Protein AF-A0A0Q0L1L5-F1 (afdb_monomer)

Mean predicted aligned error: 4.11 Å

Foldseek 3Di:
DWKKKKFFAQDLDQVQQQDCVSRVVGIAIADDDDPVLVQVVQVLQQKHFDDWDDDPHPQFPTKTWMDGAGDQQDPVCLVVVVVVSCVVRVDDDDPVRSVSVVVVSVCVVSQRPGPTIMMTTGHDPPDDD

Nearest PDB structures (foldseek):
  7rc2-assembly1_A  TM=4.376E-01  e=2.611E+00  Microvirgula aerodenitrificans DSM 15089
  7rc3-assembly1_A  TM=4.368E-01  e=2.611E+00  Microvirgula aerodenitrificans DSM 15089
  5jo2-assembly1_B  TM=2.816E-01  e=1.775E+00  Arabidopsis thaliana
  7rc5-assembly1_A  TM=3.237E-01  e=5.295E+00  Microvirgula aerodenitrificans DSM 15089
  6e0a-assembly1_A  TM=2.516E-01  e=7.302E+00  Helicobacter pylori SS1

Radius of gyration: 14.48 Å; Cα contacts (8 Å, |Δi|>4): 195; chains: 1; bounding box: 43×32×34 Å

Sequence (129 aa):
MHHYSFVAVNSLDTNMLNNLESRFELQESVCLNNLEELKLLLAMLGLSLSKTINLDLIDIEHCWLVEGASKEIAYSDFDDFYQHWLGVSHRESTMDEYGQLIYLNSFMNRFKKAKFKLICQEIKDQKPS

Secondary structure (DSSP, 8-state):
-EEEEEEEESS--HHHHT-HHHHHTTEEEEEESSHHHHHHHHHHTTEEEEEE-----TTEEEEEEEEE-PPP--GGGHHHHHHHHHHHHTPPP-HHHHHHHHHHHHHHHHHHH-SEEEEEEEPP-----

Solvent-accessible surface area (backbone atoms only — not comparable to full-atom values): 7396 Å² total; per-residue (Å²): 115,41,45,39,35,42,33,36,33,85,68,92,53,50,73,53,66,56,31,64,78,68,32,53,86,32,46,45,61,43,80,34,80,48,71,66,54,49,52,51,53,28,49,76,35,38,30,44,82,70,46,80,49,96,67,87,48,76,68,49,74,46,36,27,36,53,43,74,63,67,59,84,76,54,80,91,50,41,64,61,50,49,55,50,46,32,65,77,67,71,50,80,91,47,72,68,58,55,50,34,53,51,53,43,59,68,43,43,66,56,38,68,70,31,78,40,33,35,40,31,36,43,53,74,80,74,72,86,127

Structure (mmCIF, N/CA/C/O backbone):
data_AF-A0A0Q0L1L5-F1
#
_entry.id   AF-A0A0Q0L1L5-F1
#
loop_
_atom_site.group_PDB
_atom_site.id
_atom_site.type_symbol
_atom_site.label_atom_id
_atom_site.label_alt_id
_atom_site.label_comp_id
_atom_site.label_asym_id
_atom_site.label_entity_id
_atom_site.label_seq_id
_atom_site.pdbx_PDB_ins_code
_atom_site.Cartn_x
_atom_site.Cartn_y
_atom_site.Cartn_z
_atom_site.occupancy
_atom_site.B_iso_or_equiv
_atom_site.auth_seq_id
_atom_site.auth_comp_id
_atom_site.auth_asym_id
_atom_site.auth_atom_id
_atom_site.pdbx_PDB_model_num
ATOM 1 N N . MET A 1 1 ? 6.088 9.576 12.277 1.00 88.31 1 MET A N 1
ATOM 2 C CA . MET A 1 1 ? 5.253 8.751 11.386 1.00 88.31 1 MET A CA 1
ATOM 3 C C . MET A 1 1 ? 6.018 8.457 10.106 1.00 88.31 1 MET A C 1
ATOM 5 O O . MET A 1 1 ? 6.914 9.221 9.775 1.00 88.31 1 MET A O 1
ATOM 9 N N . HIS A 1 2 ? 5.740 7.336 9.460 1.00 93.94 2 HIS A N 1
ATOM 10 C CA . HIS A 1 2 ? 6.366 6.851 8.235 1.00 93.94 2 HIS A CA 1
ATOM 11 C C . HIS A 1 2 ? 5.337 6.905 7.110 1.00 93.94 2 HIS A C 1
ATOM 13 O O . HIS A 1 2 ? 4.178 6.543 7.324 1.00 93.94 2 HIS A O 1
ATOM 19 N N . HIS A 1 3 ? 5.772 7.344 5.934 1.00 95.50 3 HIS A N 1
ATOM 20 C CA . HIS A 1 3 ? 4.947 7.363 4.736 1.00 95.50 3 HIS A CA 1
ATOM 21 C C . HIS A 1 3 ? 5.144 6.053 3.979 1.00 95.50 3 HIS A C 1
ATOM 23 O O . HIS A 1 3 ? 6.272 5.665 3.668 1.00 95.50 3 HIS A O 1
ATOM 29 N N . TYR A 1 4 ? 4.037 5.361 3.728 1.00 97.31 4 TYR A N 1
ATOM 30 C CA . TYR A 1 4 ? 4.004 4.118 2.974 1.00 97.31 4 TYR A CA 1
ATOM 31 C C . TYR A 1 4 ? 3.215 4.336 1.694 1.00 97.31 4 TYR A C 1
ATOM 33 O O . TYR A 1 4 ? 2.004 4.552 1.734 1.00 97.31 4 TYR A O 1
ATOM 41 N N . SER A 1 5 ? 3.908 4.254 0.566 1.00 96.19 5 SER A N 1
ATOM 42 C CA . SER A 1 5 ? 3.332 4.427 -0.761 1.00 96.19 5 SER A CA 1
ATOM 43 C C . SER A 1 5 ? 3.001 3.066 -1.363 1.00 96.19 5 SER A C 1
ATOM 45 O O . SER A 1 5 ? 3.889 2.248 -1.605 1.00 96.19 5 SER A O 1
ATOM 47 N N . PHE A 1 6 ? 1.714 2.818 -1.585 1.00 97.06 6 PHE A N 1
ATOM 48 C CA . PHE A 1 6 ? 1.168 1.651 -2.265 1.00 97.06 6 PHE A CA 1
ATOM 49 C C . PHE A 1 6 ? 1.244 1.894 -3.763 1.00 97.06 6 PHE A C 1
ATOM 51 O O . PHE A 1 6 ? 0.530 2.745 -4.275 1.00 97.06 6 PHE A O 1
ATOM 58 N N . VAL A 1 7 ? 2.087 1.149 -4.472 1.00 96.94 7 VAL A N 1
ATOM 59 C CA . VAL A 1 7 ? 2.389 1.388 -5.887 1.00 96.94 7 VAL A CA 1
ATOM 60 C C . VAL A 1 7 ? 1.915 0.213 -6.746 1.00 96.94 7 VAL A C 1
ATOM 62 O O . VAL A 1 7 ? 2.257 -0.947 -6.498 1.00 96.94 7 VAL A O 1
ATOM 65 N N . ALA A 1 8 ? 1.122 0.517 -7.773 1.00 96.06 8 ALA A N 1
ATOM 66 C CA . ALA A 1 8 ? 0.501 -0.433 -8.691 1.00 96.06 8 ALA A CA 1
ATOM 67 C C . ALA A 1 8 ? 1.108 -0.297 -10.096 1.00 96.06 8 ALA A C 1
ATOM 69 O O . ALA A 1 8 ? 0.744 0.607 -10.846 1.00 96.06 8 ALA A O 1
ATOM 70 N N . VAL A 1 9 ? 2.014 -1.204 -10.479 1.00 95.25 9 VAL A N 1
ATOM 71 C CA . VAL A 1 9 ? 2.782 -1.085 -11.735 1.00 95.25 9 VAL A CA 1
ATOM 72 C C . VAL A 1 9 ? 2.783 -2.358 -12.577 1.00 95.25 9 VAL A C 1
ATOM 74 O O . VAL A 1 9 ? 2.590 -3.475 -12.095 1.00 95.25 9 VAL A O 1
ATOM 77 N N . ASN A 1 10 ? 3.017 -2.182 -13.880 1.00 93.25 10 ASN A N 1
ATOM 78 C CA . ASN A 1 10 ? 3.096 -3.273 -14.858 1.00 93.25 10 ASN A CA 1
ATOM 79 C C . ASN A 1 10 ? 4.540 -3.696 -15.190 1.00 93.25 10 ASN A C 1
ATOM 81 O O . ASN A 1 10 ? 4.757 -4.751 -15.790 1.00 93.25 10 ASN A O 1
ATOM 85 N N . SER A 1 11 ? 5.529 -2.911 -14.768 1.00 94.19 11 SER A N 1
ATOM 86 C CA . SER A 1 11 ? 6.963 -3.188 -14.870 1.00 94.19 11 SER A CA 1
ATOM 87 C C . SER A 1 11 ? 7.682 -2.641 -13.634 1.00 94.19 11 SER A C 1
ATOM 89 O O . SER A 1 11 ? 7.142 -1.804 -12.918 1.00 94.19 11 SER A O 1
ATOM 91 N N . LEU A 1 12 ? 8.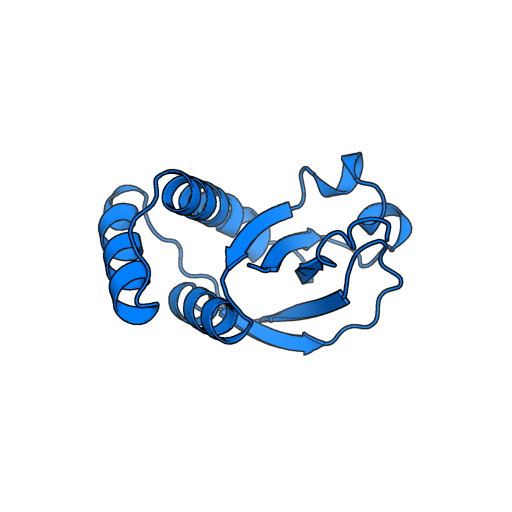897 -3.127 -13.377 1.00 93.81 12 LEU A N 1
ATOM 92 C CA . LEU A 1 12 ? 9.775 -2.628 -12.312 1.00 93.81 12 LEU A CA 1
ATOM 93 C C . LEU A 1 12 ? 10.842 -1.688 -12.894 1.00 93.81 12 LEU A C 1
ATOM 95 O O . LEU A 1 12 ? 12.025 -1.817 -12.594 1.00 93.81 12 LEU A O 1
ATOM 99 N N . ASP A 1 13 ? 10.426 -0.804 -13.802 1.00 93.44 13 ASP A N 1
ATOM 100 C CA . ASP A 1 13 ? 11.310 0.185 -14.419 1.00 93.44 13 ASP A CA 1
ATOM 101 C C . ASP A 1 13 ? 11.598 1.313 -13.420 1.00 93.44 13 ASP A C 1
ATOM 103 O O . ASP A 1 13 ? 10.704 2.078 -13.053 1.00 93.44 13 ASP A O 1
ATOM 107 N N . THR A 1 14 ? 12.849 1.410 -12.972 1.00 92.81 14 THR A N 1
ATOM 108 C CA . THR A 1 14 ? 13.282 2.402 -11.984 1.00 92.81 14 THR A CA 1
ATOM 109 C C . THR A 1 14 ? 13.183 3.831 -12.502 1.00 92.81 14 THR A C 1
ATOM 111 O O . THR A 1 14 ? 12.886 4.721 -11.713 1.00 92.81 14 THR A O 1
ATOM 114 N N . ASN A 1 15 ? 13.344 4.077 -13.808 1.00 92.25 15 ASN A N 1
ATOM 115 C CA . ASN A 1 15 ? 13.204 5.428 -14.361 1.00 92.25 15 ASN A CA 1
ATOM 116 C C . ASN A 1 15 ? 11.765 5.930 -14.218 1.00 92.25 15 ASN A C 1
ATOM 118 O O . ASN A 1 15 ? 11.538 7.082 -13.859 1.00 92.25 15 ASN A O 1
ATOM 122 N N . MET A 1 16 ? 10.796 5.046 -14.464 1.00 92.00 16 MET A N 1
ATOM 123 C CA . MET A 1 16 ? 9.376 5.343 -14.290 1.00 92.00 16 MET A CA 1
ATOM 124 C C . MET A 1 16 ? 9.020 5.493 -12.805 1.00 92.00 16 MET A C 1
ATOM 126 O O . MET A 1 16 ? 8.351 6.451 -12.434 1.00 92.00 16 MET A O 1
ATOM 130 N N . LEU A 1 17 ? 9.517 4.599 -11.944 1.00 92.62 17 LEU A N 1
ATOM 131 C CA . LEU A 1 17 ? 9.262 4.639 -10.497 1.00 92.62 17 LEU A CA 1
ATOM 132 C C . LEU A 1 17 ? 9.905 5.846 -9.788 1.00 92.62 17 LEU A C 1
ATOM 134 O O . LEU A 1 17 ? 9.375 6.305 -8.778 1.00 92.62 17 LEU A O 1
ATOM 138 N N . ASN A 1 18 ? 11.015 6.369 -10.309 1.00 93.19 18 ASN A N 1
ATOM 139 C CA . ASN A 1 18 ? 11.675 7.575 -9.797 1.00 93.19 18 ASN A CA 1
ATOM 140 C C . ASN A 1 18 ? 11.105 8.871 -10.385 1.00 93.19 18 ASN A C 1
ATOM 142 O O . ASN A 1 18 ? 11.439 9.960 -9.922 1.00 93.19 18 ASN A O 1
ATOM 146 N N . ASN A 1 19 ? 10.243 8.782 -11.399 1.00 91.88 19 ASN A N 1
ATOM 147 C CA . ASN A 1 19 ? 9.584 9.942 -11.974 1.00 91.88 19 ASN A CA 1
ATOM 148 C C . ASN A 1 19 ? 8.288 10.243 -11.203 1.00 91.88 19 ASN A C 1
ATOM 150 O O . ASN A 1 19 ? 7.309 9.504 -11.308 1.00 91.88 19 ASN A O 1
ATOM 154 N N . LEU A 1 20 ? 8.279 11.344 -10.446 1.00 84.38 20 LEU A N 1
ATOM 155 C CA . LEU A 1 20 ? 7.143 11.744 -9.606 1.00 84.38 20 LEU A CA 1
ATOM 156 C C . LEU A 1 20 ? 5.834 11.883 -10.393 1.00 84.38 20 LEU A C 1
ATOM 158 O O . LEU A 1 20 ? 4.807 11.383 -9.944 1.00 84.38 20 LEU A O 1
ATOM 162 N N . GLU A 1 21 ? 5.869 12.507 -11.572 1.00 86.62 21 GLU A N 1
ATOM 163 C CA . GLU A 1 21 ? 4.676 12.710 -12.407 1.00 86.62 21 GLU A CA 1
ATOM 164 C C . GLU A 1 21 ? 4.074 11.373 -12.851 1.00 86.62 21 GLU A C 1
ATOM 166 O O . GLU A 1 21 ? 2.874 11.144 -12.726 1.00 86.62 21 GLU A O 1
ATOM 171 N N . SER A 1 22 ? 4.926 10.454 -13.306 1.00 85.44 22 SER A N 1
ATOM 172 C CA . SER A 1 22 ? 4.514 9.127 -13.767 1.00 85.44 22 SER A CA 1
ATOM 173 C C . SER A 1 22 ? 4.026 8.255 -12.613 1.00 85.44 22 SER A C 1
ATOM 175 O O . SER A 1 22 ? 3.118 7.440 -12.780 1.00 85.44 22 SER A O 1
ATOM 177 N N . ARG A 1 23 ? 4.645 8.392 -11.435 1.00 87.44 23 ARG A N 1
ATOM 178 C CA . ARG A 1 23 ? 4.324 7.589 -10.255 1.00 87.44 23 ARG A CA 1
ATOM 179 C C . ARG A 1 23 ? 3.064 8.073 -9.542 1.00 87.44 23 ARG A C 1
ATOM 181 O O . ARG A 1 23 ? 2.384 7.236 -8.956 1.00 87.44 23 ARG A O 1
ATOM 188 N N . PHE A 1 24 ? 2.725 9.360 -9.633 1.00 85.56 24 PHE A N 1
ATOM 189 C CA . PHE A 1 24 ? 1.579 9.962 -8.945 1.00 85.56 24 PHE A CA 1
ATOM 190 C C . PHE A 1 24 ? 0.263 9.222 -9.216 1.00 85.56 24 PHE A C 1
ATOM 192 O O . PHE A 1 24 ? -0.438 8.854 -8.283 1.00 85.56 24 PHE A O 1
ATOM 199 N N . GLU A 1 25 ? -0.045 8.903 -10.476 1.00 87.75 25 GLU A N 1
ATOM 200 C CA . GLU A 1 25 ? -1.282 8.180 -10.815 1.00 87.75 25 GLU A CA 1
ATOM 201 C C . GLU A 1 25 ? -1.249 6.691 -10.431 1.00 87.75 25 GLU A C 1
ATOM 203 O O . GLU A 1 25 ? -2.279 6.008 -10.420 1.00 87.75 25 GLU A O 1
ATOM 208 N N . LEU A 1 26 ? -0.064 6.152 -10.158 1.00 94.00 26 LEU A N 1
ATOM 209 C CA . LEU A 1 26 ? 0.149 4.736 -9.876 1.00 94.00 26 LEU A CA 1
ATOM 210 C C . LEU A 1 26 ? 0.322 4.456 -8.389 1.00 94.00 26 LEU A C 1
ATOM 212 O O . LEU A 1 26 ? 0.655 3.318 -8.047 1.00 94.00 26 LEU A O 1
ATOM 216 N N . GLN A 1 27 ? 0.094 5.444 -7.523 1.00 95.38 27 GLN A N 1
ATOM 217 C CA . GLN A 1 27 ? 0.244 5.258 -6.093 1.00 95.38 27 GLN A CA 1
ATOM 218 C C . GLN A 1 27 ? -0.831 5.928 -5.246 1.00 95.38 27 GLN A C 1
ATOM 220 O O . GLN A 1 27 ? -1.422 6.919 -5.648 1.00 95.38 27 GLN A O 1
ATOM 225 N N . GLU A 1 28 ? -0.988 5.408 -4.034 1.00 95.88 28 GLU A N 1
ATOM 226 C CA . GLU A 1 28 ? -1.615 6.098 -2.907 1.00 95.88 28 GLU A CA 1
ATOM 227 C C . GLU A 1 28 ? -0.726 5.960 -1.675 1.00 95.88 28 GLU A C 1
ATOM 229 O O . GLU A 1 28 ? -0.048 4.942 -1.509 1.00 95.88 28 GLU A O 1
ATOM 234 N N . SER A 1 29 ? -0.737 6.959 -0.796 1.00 94.75 29 SER A N 1
ATOM 235 C CA . SER A 1 29 ? 0.147 6.996 0.372 1.00 94.75 29 SER A CA 1
ATOM 236 C C . SER A 1 29 ? -0.643 7.057 1.673 1.00 94.75 29 SER A C 1
ATOM 238 O O . SER A 1 29 ? -1.628 7.783 1.790 1.00 94.75 29 SER A O 1
ATOM 240 N N . VAL A 1 30 ? -0.166 6.329 2.683 1.00 96.81 30 VAL A N 1
ATOM 241 C CA . VAL A 1 30 ? -0.702 6.377 4.051 1.00 96.81 30 VAL A CA 1
ATOM 242 C C . VAL A 1 30 ? 0.396 6.694 5.055 1.00 96.81 30 VAL A C 1
ATOM 244 O O . VAL A 1 30 ? 1.549 6.288 4.888 1.00 96.81 30 VAL A O 1
ATOM 247 N N . CYS A 1 31 ? 0.031 7.414 6.113 1.00 96.25 31 CYS A N 1
ATOM 248 C CA . CYS A 1 31 ? 0.947 7.808 7.173 1.00 96.25 31 CYS A CA 1
ATOM 249 C C . CYS A 1 31 ? 0.709 6.978 8.443 1.00 96.25 31 CYS A C 1
ATOM 251 O O . CYS A 1 31 ? -0.305 7.129 9.125 1.00 96.25 31 CYS A O 1
ATOM 253 N N . LEU A 1 32 ? 1.665 6.114 8.788 1.00 96.00 32 LEU A N 1
ATOM 254 C CA . LEU A 1 32 ? 1.554 5.167 9.906 1.00 96.00 32 LEU A CA 1
ATOM 255 C C . LEU A 1 32 ? 2.676 5.381 10.926 1.00 96.00 32 LEU A C 1
ATOM 257 O O . LEU A 1 32 ? 3.686 6.028 10.653 1.00 96.00 32 LEU A O 1
ATOM 261 N N . ASN A 1 33 ? 2.534 4.861 12.139 1.00 94.69 33 ASN A N 1
ATOM 262 C CA . ASN A 1 33 ? 3.550 5.046 13.175 1.00 94.69 33 ASN A CA 1
ATOM 263 C C 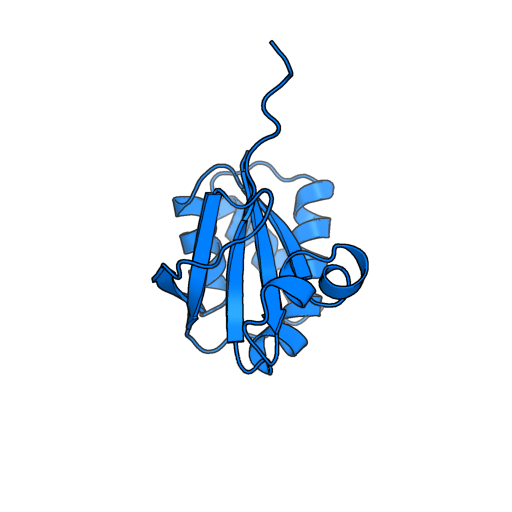. ASN A 1 33 ? 4.777 4.160 12.970 1.00 94.69 33 ASN A C 1
ATOM 265 O O . ASN A 1 33 ? 5.874 4.566 13.354 1.00 94.69 33 ASN A O 1
ATOM 269 N N . ASN A 1 34 ? 4.601 2.969 12.396 1.00 94.62 34 ASN A N 1
ATOM 270 C CA . ASN A 1 34 ? 5.648 1.962 12.248 1.00 94.62 34 ASN A CA 1
ATOM 271 C C . ASN A 1 34 ? 5.228 0.845 11.268 1.00 94.62 34 ASN A C 1
ATOM 273 O O . ASN A 1 34 ? 4.108 0.823 10.756 1.00 94.62 34 ASN A O 1
ATOM 277 N N . LEU A 1 35 ? 6.138 -0.108 11.053 1.00 95.94 35 LEU A N 1
ATOM 278 C CA . LEU A 1 35 ? 5.932 -1.273 10.191 1.00 95.94 35 LEU A CA 1
ATOM 279 C C . LEU A 1 35 ? 4.844 -2.238 10.703 1.00 95.94 35 LEU A C 1
ATOM 281 O O . LEU A 1 35 ? 4.212 -2.919 9.898 1.00 95.94 35 LEU A O 1
ATOM 285 N N . GLU A 1 36 ? 4.614 -2.325 12.013 1.00 96.62 36 GLU A N 1
ATOM 286 C CA . GLU A 1 36 ? 3.581 -3.214 12.564 1.00 96.62 36 GLU A CA 1
ATOM 287 C C . GLU A 1 36 ? 2.174 -2.704 12.236 1.00 96.62 36 GLU A C 1
ATOM 289 O O . GLU A 1 36 ? 1.326 -3.488 11.819 1.00 96.62 36 GLU A O 1
ATOM 294 N N . GLU A 1 37 ? 1.946 -1.389 12.292 1.00 97.25 37 GLU A N 1
ATOM 295 C CA . GLU A 1 37 ? 0.701 -0.779 11.806 1.00 97.25 37 GLU A CA 1
ATOM 296 C C . GLU A 1 37 ? 0.466 -1.048 10.315 1.00 97.25 37 GLU A C 1
ATOM 298 O O . GLU A 1 37 ? -0.659 -1.350 9.917 1.00 97.25 37 GLU A O 1
ATOM 303 N N . LEU A 1 38 ? 1.523 -1.016 9.493 1.00 97.75 38 LEU A N 1
ATOM 304 C CA . LEU A 1 38 ? 1.410 -1.391 8.082 1.00 97.75 38 LEU A CA 1
ATOM 305 C C . LEU A 1 38 ? 0.950 -2.845 7.937 1.00 97.75 38 LEU A C 1
ATOM 307 O O . LEU A 1 38 ? 0.031 -3.128 7.172 1.00 97.75 38 LEU A O 1
ATOM 311 N N . LYS A 1 39 ? 1.569 -3.776 8.669 1.00 97.50 39 LYS A N 1
ATOM 312 C CA . LYS A 1 39 ? 1.192 -5.196 8.625 1.00 97.50 39 LYS A CA 1
ATOM 313 C C . LYS A 1 39 ? -0.251 -5.420 9.080 1.00 97.50 39 LYS A C 1
ATOM 315 O O . LYS A 1 39 ? -0.948 -6.218 8.457 1.00 97.50 39 LYS A O 1
ATOM 320 N N . LEU A 1 40 ? -0.704 -4.715 10.119 1.00 97.25 40 LEU A N 1
ATOM 321 C CA . LEU A 1 40 ? -2.093 -4.763 10.588 1.00 97.25 40 LEU A CA 1
ATOM 322 C C . LEU A 1 40 ? -3.064 -4.288 9.502 1.00 97.25 40 LEU A C 1
ATOM 324 O O . LEU A 1 40 ? -4.007 -5.007 9.170 1.00 97.25 40 LEU A O 1
ATOM 328 N N . LEU A 1 41 ? -2.793 -3.127 8.897 1.00 97.00 41 LEU A N 1
ATOM 329 C CA . LEU A 1 41 ? -3.609 -2.584 7.812 1.00 97.00 41 LEU A CA 1
ATOM 330 C C . LEU A 1 41 ? -3.683 -3.559 6.629 1.00 97.00 41 LEU A C 1
ATOM 332 O O . LEU A 1 41 ? -4.765 -3.842 6.113 1.00 97.00 41 LEU A O 1
ATOM 336 N N . LEU A 1 42 ? -2.546 -4.134 6.227 1.00 96.75 42 LEU A N 1
ATOM 337 C CA . LEU A 1 42 ? -2.502 -5.127 5.155 1.00 96.75 42 LEU A CA 1
ATOM 338 C C . LEU A 1 42 ? -3.332 -6.366 5.488 1.00 96.75 42 LEU A C 1
ATOM 340 O O . LEU A 1 42 ? -4.120 -6.802 4.651 1.00 96.75 42 LEU A O 1
ATOM 344 N N . ALA A 1 43 ? -3.226 -6.891 6.709 1.00 95.62 43 ALA A N 1
ATOM 345 C CA . ALA A 1 43 ? -4.007 -8.047 7.133 1.00 95.62 43 ALA A CA 1
ATOM 346 C C . ALA A 1 43 ? -5.521 -7.777 7.062 1.00 95.62 43 ALA A C 1
ATOM 348 O O . ALA A 1 43 ? -6.278 -8.625 6.577 1.00 95.62 43 ALA A O 1
ATOM 349 N N . MET A 1 44 ? -5.965 -6.580 7.466 1.00 94.31 44 MET A N 1
ATOM 350 C CA . MET A 1 44 ? -7.366 -6.158 7.334 1.00 94.31 44 MET A CA 1
ATOM 351 C C . MET A 1 44 ? -7.812 -6.114 5.867 1.00 94.31 44 MET A C 1
ATOM 353 O O . MET A 1 44 ? -8.903 -6.583 5.537 1.00 94.31 44 MET A O 1
ATOM 357 N N . LEU A 1 45 ? -6.933 -5.650 4.975 1.00 94.12 45 LEU A N 1
ATOM 358 C CA . LEU A 1 45 ? -7.151 -5.628 3.528 1.00 94.12 45 LEU A CA 1
ATOM 359 C C . LEU A 1 45 ? -6.990 -7.005 2.855 1.00 94.12 45 LEU A C 1
ATOM 361 O O . LEU A 1 45 ? -7.236 -7.115 1.658 1.00 94.12 45 LEU A O 1
ATOM 365 N N . GLY A 1 46 ? -6.613 -8.071 3.572 1.00 94.75 46 GLY A N 1
ATOM 366 C CA . GLY A 1 46 ? -6.368 -9.402 2.990 1.00 94.75 46 GLY A CA 1
ATOM 367 C C . GLY A 1 46 ? -5.041 -9.527 2.227 1.00 94.75 46 GLY A C 1
ATOM 368 O O . GLY A 1 46 ? -4.911 -10.358 1.324 1.00 94.75 46 GLY A O 1
ATOM 369 N N . LEU A 1 47 ? -4.073 -8.682 2.572 1.00 96.25 47 LEU A N 1
ATOM 370 C CA . LEU A 1 47 ? -2.754 -8.569 1.961 1.00 96.25 47 LEU A CA 1
ATOM 371 C C . LEU A 1 47 ? -1.645 -8.889 2.972 1.00 96.25 47 LEU A C 1
ATOM 373 O O . LEU A 1 47 ? -1.839 -8.822 4.186 1.00 96.25 47 LEU A O 1
ATOM 377 N N . SER A 1 48 ? -0.453 -9.187 2.464 1.00 96.81 48 SER A N 1
ATOM 378 C CA . SER A 1 48 ? 0.757 -9.360 3.272 1.00 96.81 48 SER A CA 1
ATOM 379 C C . SER A 1 48 ? 2.005 -8.918 2.510 1.00 96.81 48 SER A C 1
ATOM 381 O O . SER A 1 48 ? 2.056 -8.948 1.278 1.00 96.81 48 SER A O 1
ATOM 383 N N . LEU A 1 49 ? 3.037 -8.507 3.251 1.00 97.19 49 LEU A N 1
ATOM 384 C CA . LEU A 1 49 ? 4.368 -8.289 2.684 1.00 97.19 49 LEU A CA 1
ATOM 385 C C . LEU A 1 49 ? 4.998 -9.653 2.372 1.00 97.19 49 LEU A C 1
ATOM 387 O O . LEU A 1 49 ? 5.104 -10.494 3.260 1.00 97.19 49 LEU A O 1
ATOM 391 N N . SER A 1 50 ? 5.413 -9.858 1.123 1.00 94.81 50 SER A N 1
ATOM 392 C CA . SER A 1 50 ? 5.984 -11.121 0.639 1.00 94.81 50 SER A CA 1
ATOM 393 C C . SER A 1 50 ? 7.506 -11.137 0.791 1.00 94.81 50 SER A C 1
ATOM 395 O O . SER A 1 50 ? 8.079 -11.954 1.510 1.00 94.81 50 SER A O 1
ATOM 397 N N . LYS A 1 51 ? 8.189 -10.196 0.130 1.00 93.69 51 LYS A N 1
ATOM 398 C CA . LYS A 1 51 ? 9.650 -10.069 0.175 1.00 93.69 51 LYS A CA 1
ATOM 399 C C . LYS A 1 51 ? 10.091 -8.634 -0.044 1.00 93.69 51 LYS A C 1
ATOM 401 O O . LYS A 1 51 ? 9.459 -7.900 -0.804 1.00 93.69 51 LYS A O 1
ATOM 406 N N . THR A 1 52 ? 11.210 -8.268 0.567 1.00 95.25 52 THR A N 1
ATOM 407 C CA . THR A 1 52 ? 11.924 -7.033 0.238 1.00 95.25 52 THR A CA 1
ATOM 408 C C . THR A 1 52 ? 12.468 -7.126 -1.186 1.00 95.25 52 THR A C 1
ATOM 410 O O . THR A 1 52 ? 12.973 -8.174 -1.600 1.00 95.25 52 THR A O 1
ATOM 413 N N . ILE A 1 53 ? 12.361 -6.037 -1.938 1.00 94.69 53 ILE A N 1
ATOM 414 C CA . ILE A 1 53 ? 12.970 -5.888 -3.254 1.00 94.69 53 ILE A CA 1
ATOM 415 C C . ILE A 1 53 ? 13.942 -4.712 -3.228 1.00 94.69 53 ILE A C 1
ATOM 417 O O . ILE A 1 53 ? 13.629 -3.641 -2.718 1.00 94.69 53 ILE A O 1
ATOM 421 N N . ASN A 1 54 ? 15.126 -4.930 -3.791 1.00 91.50 54 ASN A N 1
ATOM 422 C CA . ASN A 1 54 ? 16.145 -3.897 -3.910 1.00 91.50 54 ASN A CA 1
ATOM 423 C C . ASN A 1 54 ? 16.018 -3.273 -5.298 1.00 91.50 54 ASN A C 1
ATOM 425 O O . ASN A 1 54 ? 16.475 -3.846 -6.288 1.00 91.50 54 ASN A O 1
ATOM 429 N N . LEU A 1 55 ? 15.341 -2.132 -5.354 1.00 91.12 55 LEU A N 1
ATOM 430 C CA . LEU A 1 55 ? 15.269 -1.264 -6.522 1.00 91.12 55 LEU A CA 1
ATOM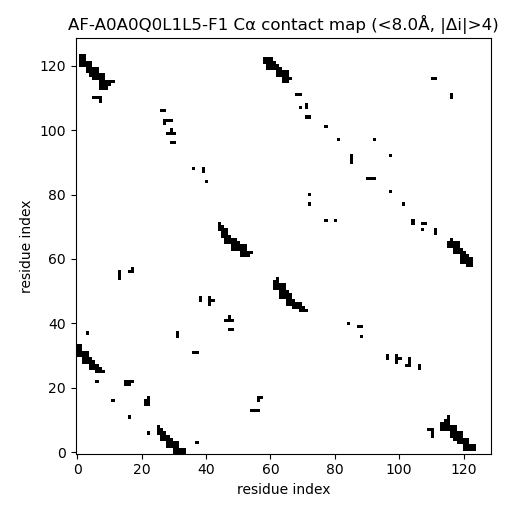 431 C C . LEU A 1 55 ? 16.008 0.028 -6.176 1.00 91.12 55 LEU A C 1
ATOM 433 O O . LEU A 1 55 ? 15.908 0.497 -5.044 1.00 91.12 55 LEU A O 1
ATOM 437 N N . ASP A 1 56 ? 16.738 0.585 -7.138 1.00 93.12 56 ASP A N 1
ATOM 438 C CA . ASP A 1 56 ? 17.427 1.868 -6.979 1.00 93.12 56 ASP A CA 1
ATOM 439 C C . ASP A 1 56 ? 16.404 3.009 -7.072 1.00 93.12 56 ASP A C 1
ATOM 441 O O . ASP A 1 56 ? 16.177 3.592 -8.137 1.00 93.12 56 ASP A O 1
ATOM 445 N N . LEU A 1 57 ? 15.672 3.211 -5.973 1.00 92.00 57 LEU A N 1
ATOM 446 C CA . LEU A 1 57 ? 14.594 4.184 -5.866 1.00 92.00 57 LEU A CA 1
ATOM 447 C C . LEU A 1 57 ? 15.030 5.392 -5.045 1.00 92.00 57 LEU A C 1
ATOM 449 O O . LEU A 1 57 ? 15.552 5.253 -3.941 1.00 92.00 57 LEU A O 1
ATOM 453 N N . ILE A 1 58 ? 14.767 6.577 -5.585 1.00 91.12 58 ILE A N 1
ATOM 454 C CA . ILE A 1 58 ? 15.050 7.851 -4.928 1.00 91.12 58 ILE A CA 1
ATOM 455 C C . ILE A 1 58 ? 14.086 8.022 -3.748 1.00 91.12 58 ILE A C 1
ATOM 457 O O . ILE A 1 58 ? 12.901 7.706 -3.860 1.00 91.12 58 ILE A O 1
ATOM 461 N N . ASP A 1 59 ? 14.610 8.500 -2.618 1.00 90.94 59 ASP A N 1
ATOM 462 C CA . ASP A 1 59 ? 13.865 8.793 -1.386 1.00 90.94 59 ASP A CA 1
ATOM 463 C C . ASP A 1 59 ? 13.080 7.607 -0.793 1.00 90.94 59 ASP A C 1
ATOM 465 O O . ASP A 1 59 ? 12.150 7.791 -0.007 1.00 90.94 59 ASP A O 1
ATOM 469 N N . ILE A 1 60 ? 13.473 6.369 -1.112 1.00 93.06 60 ILE A N 1
ATOM 470 C CA . ILE A 1 60 ? 12.883 5.144 -0.557 1.00 93.06 60 ILE A CA 1
ATOM 471 C C . ILE A 1 60 ? 13.887 4.433 0.353 1.00 93.06 60 ILE A C 1
ATOM 473 O O . ILE A 1 60 ? 14.983 4.070 -0.061 1.00 93.06 60 ILE A O 1
ATOM 477 N N . GLU A 1 61 ? 13.480 4.178 1.596 1.00 93.88 61 GLU A N 1
ATOM 478 C CA . GLU A 1 61 ? 14.267 3.424 2.578 1.00 93.88 61 GLU A CA 1
ATOM 479 C C . GLU A 1 61 ? 14.112 1.911 2.369 1.00 93.88 61 GLU A C 1
ATOM 481 O O . GLU A 1 61 ? 15.078 1.145 2.399 1.00 93.88 61 GLU A O 1
ATOM 486 N N . HIS A 1 62 ? 12.875 1.469 2.134 1.00 95.62 62 HIS A N 1
ATOM 487 C CA . HIS A 1 62 ? 12.540 0.064 1.946 1.00 95.62 62 HIS A CA 1
ATOM 488 C C . HIS A 1 62 ? 11.444 -0.102 0.898 1.00 95.62 62 HIS A C 1
ATOM 490 O O . HIS A 1 62 ? 10.505 0.686 0.838 1.00 95.62 62 HIS A O 1
ATOM 496 N N . CYS A 1 63 ? 11.527 -1.170 0.107 1.00 96.75 63 CYS A N 1
ATOM 497 C CA . CYS A 1 63 ? 10.489 -1.546 -0.843 1.00 96.75 63 CYS A CA 1
ATOM 498 C C . CYS A 1 63 ? 10.159 -3.031 -0.692 1.00 96.75 63 CYS A C 1
ATOM 500 O O 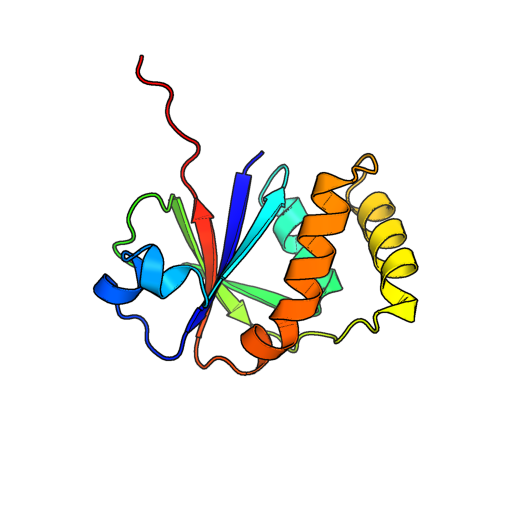. CYS A 1 63 ? 11.056 -3.875 -0.611 1.00 96.75 63 CYS A O 1
ATOM 502 N N . TRP A 1 64 ? 8.873 -3.364 -0.674 1.00 97.88 64 TRP A N 1
ATOM 503 C CA . TRP A 1 64 ? 8.392 -4.737 -0.559 1.00 97.88 64 TRP A CA 1
ATOM 504 C C . TRP A 1 64 ? 7.423 -5.075 -1.677 1.00 97.88 64 TRP A C 1
ATOM 506 O O . TRP A 1 64 ? 6.590 -4.258 -2.059 1.00 97.88 64 TRP A O 1
ATOM 516 N N . LEU A 1 65 ? 7.485 -6.320 -2.141 1.00 97.31 65 LEU A N 1
ATOM 517 C CA . LEU A 1 65 ? 6.402 -6.923 -2.905 1.00 97.31 65 LEU A CA 1
ATOM 518 C C . LEU A 1 65 ? 5.267 -7.326 -1.969 1.00 97.31 65 LEU A C 1
ATOM 520 O O . LEU A 1 65 ? 5.504 -7.869 -0.887 1.00 97.31 65 LEU A O 1
ATOM 524 N N . VAL A 1 66 ? 4.042 -7.108 -2.432 1.00 97.00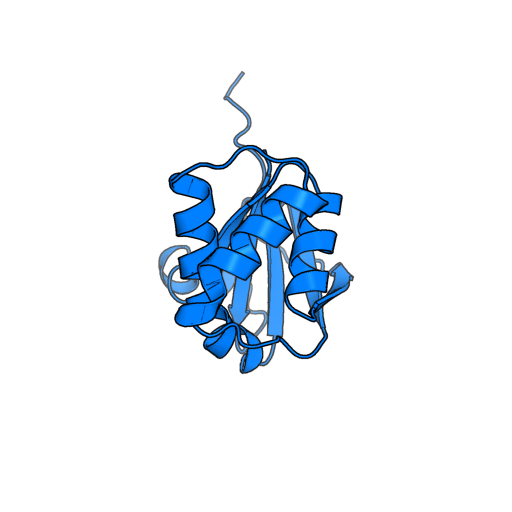 66 VAL A N 1
ATOM 525 C CA . VAL A 1 66 ? 2.816 -7.452 -1.715 1.00 97.00 66 VAL A CA 1
ATOM 526 C C . VAL A 1 66 ? 2.130 -8.628 -2.390 1.00 97.00 66 VAL A C 1
ATOM 528 O O . VAL A 1 66 ? 1.994 -8.678 -3.615 1.00 97.00 66 VAL A O 1
ATOM 531 N N . GLU A 1 67 ? 1.662 -9.562 -1.577 1.00 94.31 67 GLU A N 1
ATOM 532 C CA . GLU A 1 67 ? 0.869 -10.708 -2.004 1.00 94.31 67 GLU A CA 1
ATOM 533 C C . GLU A 1 67 ? -0.485 -10.742 -1.286 1.00 94.31 67 GLU A C 1
ATOM 535 O O . GLU A 1 67 ? -0.789 -9.899 -0.440 1.00 94.31 67 GLU A O 1
ATOM 540 N N . GLY A 1 68 ? -1.322 -11.702 -1.675 1.00 90.94 68 GLY A N 1
ATOM 541 C CA . GLY A 1 68 ? -2.677 -11.848 -1.156 1.00 90.94 68 GLY A CA 1
ATOM 542 C C . GLY A 1 68 ? -3.761 -11.348 -2.110 1.00 90.94 68 GLY A C 1
ATOM 543 O O . GLY A 1 68 ? -3.509 -10.820 -3.203 1.00 90.94 68 GLY A O 1
ATOM 544 N N . ALA A 1 69 ? -5.000 -11.572 -1.684 1.00 84.12 69 ALA A N 1
ATOM 545 C CA . ALA A 1 69 ? -6.200 -11.203 -2.411 1.00 84.12 69 ALA A CA 1
ATOM 546 C C . ALA A 1 69 ? -6.887 -10.072 -1.651 1.00 84.12 69 ALA A C 1
ATOM 548 O O . ALA A 1 69 ? -7.527 -10.311 -0.627 1.00 84.12 69 ALA A O 1
ATOM 549 N N . SER A 1 70 ? -6.749 -8.849 -2.168 1.00 80.12 70 SER A N 1
ATOM 550 C CA . SER A 1 70 ? -7.344 -7.674 -1.541 1.00 80.12 70 SER A CA 1
ATOM 551 C C . SER A 1 70 ? -8.852 -7.864 -1.377 1.00 80.12 70 SER A C 1
ATOM 553 O O . SER A 1 70 ? -9.558 -8.165 -2.353 1.00 80.12 70 SER A O 1
ATOM 555 N N . LYS A 1 71 ? -9.338 -7.656 -0.159 1.00 81.25 71 LYS A N 1
ATOM 556 C CA . LYS A 1 71 ? -10.763 -7.549 0.132 1.00 81.25 71 LYS A CA 1
ATOM 557 C C . LYS A 1 71 ? -11.252 -6.196 -0.367 1.00 81.25 71 LYS A C 1
ATOM 559 O O . LYS A 1 71 ? -10.579 -5.186 -0.196 1.00 81.25 71 LYS A O 1
ATOM 564 N N . GLU A 1 72 ? -12.397 -6.203 -1.026 1.00 78.75 72 GLU A N 1
ATOM 565 C CA . GLU A 1 72 ? -13.081 -4.974 -1.406 1.00 78.75 72 GLU A CA 1
ATOM 566 C C . GLU A 1 72 ? -13.944 -4.547 -0.223 1.00 78.75 72 GLU A C 1
ATOM 568 O O . GLU A 1 72 ? -14.742 -5.344 0.272 1.00 78.75 72 GLU A O 1
ATOM 573 N N . ILE A 1 73 ? -13.735 -3.325 0.262 1.00 88.69 73 ILE A N 1
ATOM 574 C CA . ILE A 1 73 ? -14.559 -2.734 1.313 1.00 88.69 73 ILE A CA 1
ATOM 575 C C . ILE A 1 73 ? -15.558 -1.829 0.605 1.00 88.69 73 ILE A C 1
ATOM 577 O O . ILE A 1 73 ? -15.168 -0.859 -0.054 1.00 88.69 73 ILE A O 1
ATOM 581 N N . ALA A 1 74 ? -16.843 -2.163 0.704 1.00 89.12 74 ALA A N 1
ATOM 582 C CA . ALA A 1 74 ? -17.893 -1.313 0.168 1.00 89.12 74 ALA A CA 1
ATOM 583 C C . ALA A 1 74 ? -17.881 0.042 0.889 1.00 89.12 74 ALA A C 1
ATOM 585 O O . ALA A 1 74 ? -17.615 0.110 2.086 1.00 89.12 74 ALA A O 1
ATOM 586 N N . TYR A 1 75 ? -18.212 1.125 0.181 1.00 86.69 75 TYR A N 1
ATOM 587 C CA . TYR A 1 75 ? -18.261 2.458 0.794 1.00 86.69 75 TYR A CA 1
ATOM 588 C C . TYR A 1 75 ? -19.229 2.533 1.984 1.00 86.69 75 TYR A C 1
ATOM 590 O O . TYR A 1 75 ? -18.952 3.261 2.929 1.00 86.69 75 TYR A O 1
ATOM 598 N N . SER A 1 76 ? -20.327 1.767 1.964 1.00 90.19 76 SER A N 1
ATOM 599 C CA . SER A 1 76 ? -21.270 1.674 3.089 1.00 90.19 76 SER A CA 1
ATOM 600 C C . SER A 1 76 ? -20.648 1.098 4.358 1.00 90.19 76 SER A C 1
ATOM 602 O O . SER A 1 76 ? -21.105 1.417 5.449 1.00 90.19 76 SER A O 1
ATOM 604 N N . ASP A 1 77 ? -19.614 0.273 4.207 1.00 93.75 77 ASP A N 1
ATOM 605 C CA . ASP A 1 77 ? -18.995 -0.490 5.291 1.00 93.75 77 ASP A CA 1
ATOM 606 C C . ASP A 1 77 ? -17.660 0.149 5.715 1.00 93.75 77 ASP A C 1
ATOM 608 O O . ASP A 1 77 ? -16.938 -0.378 6.564 1.00 93.75 77 ASP A O 1
ATOM 612 N N . PHE A 1 78 ? -17.294 1.282 5.102 1.00 94.62 78 PHE A N 1
ATOM 613 C CA . PHE A 1 78 ? -16.010 1.932 5.341 1.00 94.62 78 PHE A CA 1
ATOM 614 C C . PHE A 1 78 ? -15.906 2.499 6.760 1.00 94.62 78 PHE A C 1
ATOM 616 O O . PHE A 1 78 ? -14.845 2.406 7.376 1.00 94.62 78 PHE A O 1
ATOM 623 N N . ASP A 1 79 ? -16.998 3.036 7.305 1.00 95.56 79 ASP A N 1
ATOM 624 C CA . ASP A 1 79 ? -17.008 3.547 8.676 1.00 95.56 79 ASP A CA 1
ATOM 625 C C . ASP A 1 79 ? -16.731 2.426 9.686 1.00 95.56 79 ASP A C 1
ATOM 627 O O . ASP A 1 79 ? -15.897 2.597 10.576 1.00 95.56 79 ASP A O 1
ATOM 631 N N . ASP A 1 80 ? -17.334 1.250 9.497 1.00 96.25 80 ASP A N 1
ATOM 632 C CA . ASP A 1 80 ? -17.082 0.073 10.335 1.00 96.25 80 ASP A CA 1
ATOM 633 C C . ASP A 1 80 ? -15.631 -0.410 10.208 1.00 96.25 80 ASP A C 1
ATOM 635 O O . ASP A 1 80 ? -14.980 -0.724 11.210 1.00 96.25 80 ASP A O 1
ATOM 639 N N . PHE A 1 81 ? -15.089 -0.420 8.985 1.00 96.00 81 PHE A N 1
ATOM 640 C CA . PHE A 1 81 ? -13.673 -0.701 8.751 1.00 96.00 81 PHE A CA 1
ATOM 641 C C . PHE A 1 81 ? -12.770 0.286 9.501 1.00 96.00 81 PHE A C 1
ATOM 643 O O . PHE A 1 81 ? -11.816 -0.142 10.154 1.00 96.00 81 PHE A O 1
ATOM 650 N N . TYR A 1 82 ? -13.068 1.586 9.443 1.00 97.12 82 TYR A N 1
ATOM 651 C CA . TYR A 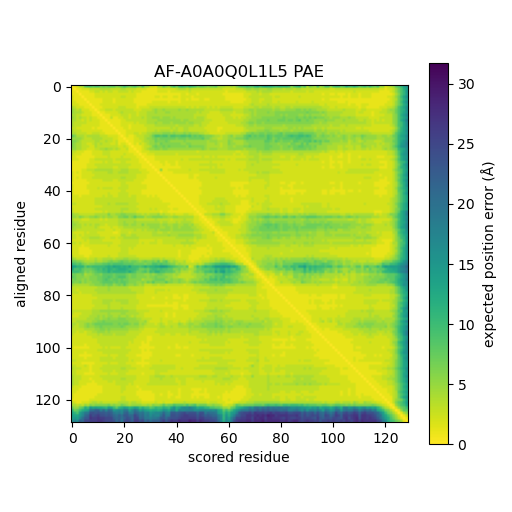1 82 ? -12.257 2.610 10.092 1.00 97.12 82 TYR A CA 1
ATOM 652 C C . TYR A 1 82 ? -12.325 2.515 11.618 1.00 97.12 82 TYR A C 1
ATOM 654 O O . TYR A 1 82 ? -11.296 2.581 12.286 1.00 97.12 82 TYR A O 1
ATOM 662 N N . GLN A 1 83 ? -13.508 2.274 12.187 1.00 97.19 83 GLN A N 1
ATOM 663 C CA . GLN A 1 83 ? -13.637 2.031 13.626 1.00 97.19 83 GLN A CA 1
ATOM 664 C C . GLN A 1 83 ? -12.881 0.769 14.059 1.00 97.19 83 GLN A C 1
ATOM 666 O O . GLN A 1 83 ? -12.225 0.768 15.104 1.00 97.19 83 GLN A O 1
ATOM 671 N N . HIS A 1 84 ? -12.910 -0.293 13.246 1.00 96.62 84 HIS A N 1
ATOM 672 C CA . HIS A 1 84 ? -12.114 -1.486 13.516 1.00 96.62 84 HIS A CA 1
ATOM 673 C C . HIS A 1 84 ? -10.611 -1.191 13.461 1.00 96.62 84 HIS A C 1
ATOM 675 O O . HIS A 1 84 ? -9.885 -1.622 14.358 1.00 96.62 84 HIS A O 1
ATOM 681 N N . TRP A 1 85 ? -10.163 -0.418 12.465 1.00 97.06 85 TRP A N 1
ATOM 682 C CA . TRP A 1 85 ? -8.778 0.034 12.334 1.00 97.06 85 TRP A CA 1
ATOM 683 C C . TRP A 1 85 ? -8.317 0.757 13.600 1.00 97.06 85 TRP A C 1
ATOM 685 O O . TRP A 1 85 ? -7.366 0.300 14.230 1.00 97.06 85 TRP A O 1
ATOM 695 N N . LEU A 1 86 ? -9.044 1.792 14.036 1.00 97.31 86 LEU A N 1
ATOM 696 C CA . LEU A 1 86 ? -8.725 2.545 15.254 1.00 97.31 86 LEU A CA 1
ATOM 697 C C . LEU A 1 86 ? -8.632 1.640 16.490 1.00 97.31 86 LEU A C 1
ATOM 699 O O . LEU A 1 86 ? -7.733 1.803 17.319 1.00 97.31 86 LEU A O 1
ATOM 703 N N . GLY A 1 87 ? -9.535 0.659 16.594 1.00 96.50 87 GLY A N 1
ATOM 704 C CA . GLY A 1 87 ? -9.564 -0.302 17.692 1.00 96.50 87 GLY A CA 1
ATOM 705 C C . GLY A 1 87 ? -8.334 -1.210 17.749 1.00 96.50 87 GLY A C 1
ATOM 706 O O . GLY A 1 87 ? -7.803 -1.433 18.838 1.00 96.50 87 GLY A O 1
ATOM 707 N N . VAL A 1 88 ? -7.864 -1.720 16.604 1.00 96.12 88 VAL A N 1
ATOM 708 C CA . VAL A 1 88 ? -6.707 -2.638 16.547 1.00 96.12 88 VAL A CA 1
ATOM 709 C C . VAL A 1 88 ? -5.363 -1.916 16.509 1.00 96.12 88 VAL A C 1
ATOM 711 O O . VAL A 1 88 ? -4.365 -2.467 16.967 1.00 96.12 88 VAL A O 1
ATOM 714 N N . SER A 1 89 ? -5.319 -0.696 15.974 1.00 95.12 89 SER A N 1
ATOM 715 C CA . SER A 1 89 ? -4.104 0.119 15.918 1.00 95.12 89 SER A CA 1
ATOM 716 C C . SER A 1 89 ? -3.899 0.959 17.180 1.00 95.12 89 SER A C 1
ATOM 718 O O . SER A 1 89 ? -2.822 1.520 17.362 1.00 95.12 89 SER A O 1
ATOM 720 N N . HIS A 1 90 ? -4.928 1.083 18.028 1.00 94.44 90 HIS A N 1
ATOM 721 C CA . HIS A 1 90 ? -4.961 1.977 19.192 1.00 94.44 90 HIS A CA 1
ATOM 722 C C . HIS A 1 90 ? -4.681 3.443 18.833 1.00 94.44 90 HIS A C 1
ATOM 724 O O . HIS A 1 90 ? -4.007 4.163 19.571 1.00 94.44 90 HIS A O 1
ATOM 730 N N . ARG A 1 91 ? -5.177 3.875 17.671 1.00 93.81 91 ARG A N 1
ATOM 731 C CA . ARG A 1 91 ? -4.980 5.237 17.165 1.00 93.81 91 ARG A CA 1
ATOM 732 C C . ARG A 1 91 ? -6.173 6.113 17.513 1.00 93.81 91 ARG A C 1
ATOM 734 O O . ARG A 1 91 ? -7.279 5.626 17.738 1.00 93.81 91 ARG A O 1
ATOM 741 N N . GLU A 1 92 ? -5.936 7.416 17.541 1.00 94.44 92 GLU A N 1
ATOM 742 C CA . GLU A 1 92 ? -7.007 8.400 17.629 1.00 94.44 92 GLU A CA 1
ATOM 743 C C . GLU A 1 92 ? -7.554 8.703 16.234 1.00 94.44 92 GLU A C 1
ATOM 745 O O . GLU A 1 92 ? -6.808 8.768 15.255 1.00 94.44 92 GLU A O 1
ATOM 750 N N . SER A 1 93 ? -8.867 8.907 16.154 1.00 93.81 93 SER A N 1
ATOM 751 C CA . SER A 1 93 ? -9.530 9.285 14.910 1.00 93.81 93 SER A CA 1
ATOM 752 C C . SER A 1 93 ? -9.036 10.649 14.436 1.00 93.81 93 SER A C 1
ATOM 754 O O . SER A 1 93 ? -9.123 11.632 15.172 1.00 93.81 93 SER A O 1
ATOM 756 N N . THR A 1 94 ? -8.616 10.744 13.176 1.00 95.88 94 THR A N 1
ATOM 757 C CA . THR A 1 94 ? -8.273 12.024 12.539 1.00 95.88 94 THR A CA 1
ATOM 758 C C . THR A 1 94 ? -8.890 12.100 11.148 1.00 95.88 94 THR A C 1
ATOM 760 O O . THR A 1 94 ? -8.987 11.093 10.449 1.00 95.88 94 THR A O 1
ATOM 763 N N . MET A 1 95 ? -9.314 13.299 10.734 1.00 93.88 95 MET A N 1
ATOM 764 C CA . MET A 1 95 ? -9.884 13.492 9.393 1.00 93.88 95 MET A CA 1
ATOM 765 C C . MET A 1 95 ? -8.867 13.181 8.288 1.00 93.88 95 MET A C 1
ATOM 767 O O . MET A 1 95 ? -9.242 12.613 7.264 1.00 93.88 95 MET A O 1
ATOM 771 N N . ASP A 1 96 ? -7.591 13.498 8.516 1.00 94.81 96 ASP A N 1
ATOM 772 C CA . ASP A 1 96 ? -6.520 13.246 7.550 1.00 94.81 96 ASP A CA 1
ATOM 773 C C . ASP A 1 96 ? -6.325 11.746 7.303 1.00 94.81 96 ASP A C 1
ATOM 775 O O . ASP A 1 96 ? -6.281 11.307 6.154 1.00 94.81 96 ASP A O 1
ATOM 779 N N . GLU A 1 97 ? -6.260 10.939 8.366 1.00 95.75 97 GLU A N 1
ATOM 780 C CA . GLU A 1 97 ? -6.133 9.486 8.235 1.00 95.75 97 GLU A CA 1
ATOM 781 C C . GLU A 1 97 ? -7.372 8.859 7.597 1.00 95.75 97 GLU A C 1
ATOM 783 O O . GLU A 1 97 ? -7.242 8.018 6.707 1.00 95.75 97 GLU A O 1
ATOM 788 N N . TYR A 1 98 ? -8.567 9.274 8.025 1.00 96.62 98 TYR A N 1
ATOM 789 C CA . TYR A 1 98 ? -9.815 8.805 7.429 1.00 96.62 98 TYR A CA 1
ATOM 790 C C . TYR A 1 98 ? -9.814 9.048 5.913 1.00 96.62 98 TYR A C 1
ATOM 792 O O . TYR A 1 98 ? -10.080 8.132 5.134 1.00 96.62 98 TYR A O 1
ATOM 800 N N . GLY A 1 99 ? -9.412 10.251 5.483 1.00 96.25 99 GLY A N 1
ATOM 801 C CA . GLY A 1 99 ? -9.250 10.592 4.071 1.00 96.25 99 GLY A CA 1
ATOM 802 C C . GLY A 1 99 ? -8.233 9.703 3.352 1.00 96.25 99 GLY A C 1
ATOM 803 O O . GLY A 1 99 ? -8.550 9.138 2.306 1.00 96.25 99 GLY A O 1
ATOM 804 N N . GLN A 1 100 ? -7.038 9.518 3.924 1.00 96.31 100 GLN A N 1
ATOM 805 C CA . GLN A 1 100 ? -5.999 8.649 3.351 1.00 96.31 100 GLN A CA 1
ATOM 806 C C . GLN A 1 100 ? -6.495 7.212 3.148 1.00 96.31 100 GLN A C 1
ATOM 808 O O . GLN A 1 100 ? -6.274 6.622 2.090 1.00 96.31 100 GLN A O 1
ATOM 813 N N . LEU A 1 101 ? -7.201 6.648 4.130 1.00 96.38 101 LEU A N 1
ATOM 814 C CA . LEU A 1 101 ? -7.720 5.285 4.043 1.00 96.38 101 LEU A CA 1
ATOM 815 C C . LEU A 1 101 ? -8.882 5.159 3.044 1.00 96.38 101 LEU A C 1
ATOM 817 O O . LEU A 1 101 ? -8.989 4.124 2.385 1.00 96.38 101 LEU A O 1
ATOM 821 N N . ILE A 1 102 ? -9.706 6.199 2.860 1.00 94.75 102 ILE A N 1
ATOM 822 C CA . ILE A 1 102 ? -10.727 6.232 1.797 1.00 94.75 102 ILE A CA 1
ATOM 823 C C . ILE A 1 102 ? -10.081 6.202 0.412 1.00 94.75 102 ILE A C 1
ATOM 825 O O . ILE A 1 102 ? -10.506 5.426 -0.456 1.00 94.75 102 ILE A O 1
ATOM 829 N N . TYR A 1 103 ? -9.065 7.038 0.182 1.00 94.75 103 TYR A N 1
ATOM 830 C CA . TYR A 1 103 ? -8.358 7.067 -1.099 1.00 94.75 103 TYR A CA 1
ATOM 831 C C . TYR A 1 103 ? -7.654 5.738 -1.360 1.00 94.75 103 TYR A C 1
ATOM 833 O O . TYR A 1 103 ? -7.823 5.152 -2.432 1.0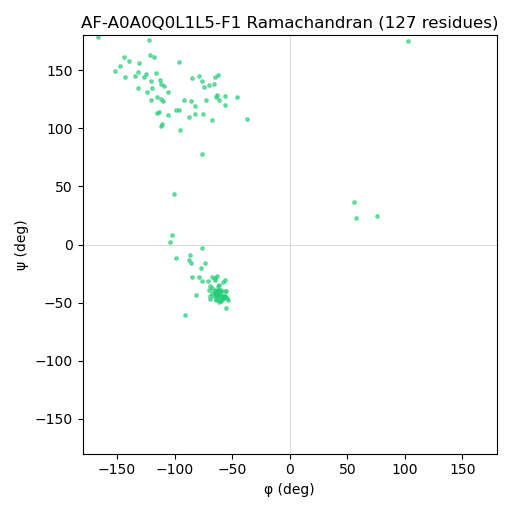0 94.75 103 TYR A O 1
ATOM 841 N N . LEU A 1 104 ? -6.996 5.182 -0.338 1.00 95.44 104 LEU A N 1
ATOM 842 C CA . LEU A 1 104 ? -6.388 3.861 -0.416 1.00 95.44 104 LEU A CA 1
ATOM 843 C C . LEU A 1 104 ? -7.417 2.777 -0.777 1.00 95.44 104 LEU A C 1
ATOM 845 O O . LEU A 1 104 ? -7.160 1.971 -1.674 1.00 95.44 104 LEU A O 1
ATOM 849 N N . ASN A 1 105 ? -8.589 2.761 -0.130 1.00 94.38 105 ASN A N 1
ATOM 850 C CA . ASN A 1 105 ? -9.655 1.805 -0.445 1.00 94.38 105 ASN A CA 1
ATOM 851 C C . ASN A 1 105 ? -10.113 1.934 -1.907 1.00 94.38 105 ASN A C 1
ATOM 853 O O . ASN A 1 105 ? -10.227 0.939 -2.622 1.00 94.38 105 ASN A O 1
ATOM 857 N N . SER A 1 106 ? -10.282 3.167 -2.386 1.00 92.69 106 SER A N 1
ATOM 858 C CA . SER A 1 106 ? -10.651 3.454 -3.779 1.00 92.69 106 SER A CA 1
ATOM 859 C C . SER A 1 106 ? -9.585 2.951 -4.771 1.00 92.69 106 SER A C 1
ATOM 861 O O . SER A 1 106 ? -9.901 2.440 -5.850 1.00 92.69 106 SER A O 1
ATOM 863 N N . PHE A 1 107 ? -8.310 3.023 -4.386 1.00 94.25 107 PHE A N 1
ATOM 864 C CA . PHE A 1 107 ? -7.171 2.558 -5.174 1.00 94.25 107 PHE A CA 1
ATOM 865 C C . PHE A 1 107 ? -6.981 1.033 -5.170 1.00 94.25 107 PHE A C 1
ATOM 867 O O . PHE A 1 107 ? -6.388 0.485 -6.108 1.00 94.25 107 PHE A O 1
ATOM 874 N N . MET A 1 108 ? -7.534 0.305 -4.191 1.00 93.12 108 MET A N 1
ATOM 875 C CA . MET A 1 108 ? -7.350 -1.150 -4.072 1.00 93.12 108 MET A CA 1
ATOM 876 C C . MET A 1 108 ? -7.778 -1.927 -5.322 1.00 93.12 108 MET A C 1
ATOM 878 O O . MET A 1 108 ? -7.165 -2.943 -5.652 1.00 93.12 108 MET A O 1
ATOM 882 N N . ASN A 1 109 ? -8.764 -1.445 -6.086 1.00 91.38 109 ASN A N 1
ATOM 883 C CA . ASN A 1 109 ? -9.163 -2.084 -7.345 1.00 91.38 109 ASN A CA 1
ATOM 884 C C . ASN A 1 109 ? -8.044 -2.045 -8.405 1.00 91.38 109 ASN A C 1
ATOM 886 O O . ASN A 1 109 ? -7.820 -3.029 -9.116 1.00 91.38 109 ASN A O 1
ATOM 890 N N . ARG A 1 110 ? -7.315 -0.924 -8.506 1.00 93.06 110 ARG A N 1
ATOM 891 C CA . ARG A 1 110 ? -6.132 -0.800 -9.373 1.00 93.06 110 ARG A CA 1
ATOM 892 C C . ARG A 1 110 ? -4.997 -1.661 -8.828 1.00 93.06 110 ARG A C 1
ATOM 894 O O . ARG A 1 110 ? -4.428 -2.454 -9.577 1.00 93.06 110 ARG A O 1
ATOM 901 N N . PHE A 1 111 ? -4.735 -1.570 -7.526 1.00 94.69 111 PHE A N 1
ATOM 902 C CA . PHE A 1 111 ? -3.689 -2.337 -6.853 1.00 94.69 111 PHE A CA 1
ATOM 903 C C . PHE A 1 111 ? -3.861 -3.849 -7.059 1.00 94.69 111 PHE A C 1
ATOM 905 O O . PHE A 1 111 ? -2.923 -4.536 -7.454 1.00 94.69 111 PHE A O 1
ATOM 912 N N . LYS A 1 112 ? -5.085 -4.373 -6.916 1.00 91.88 112 LYS A N 1
ATOM 913 C CA . LYS A 1 112 ? -5.430 -5.789 -7.135 1.00 91.88 112 LYS A CA 1
ATOM 914 C C . LYS A 1 112 ? -5.063 -6.297 -8.529 1.00 91.88 112 LYS A C 1
ATOM 916 O O . LYS A 1 112 ? -4.629 -7.444 -8.648 1.00 91.88 112 LYS A O 1
ATOM 921 N N . LYS A 1 113 ? -5.272 -5.466 -9.555 1.00 92.31 113 LYS A N 1
ATOM 922 C CA . LYS A 1 113 ?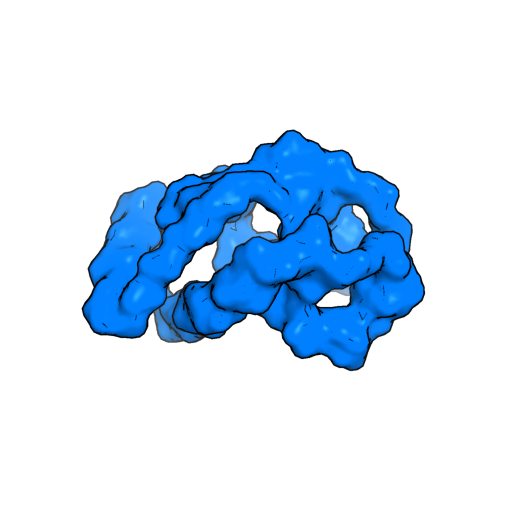 -5.108 -5.804 -10.980 1.00 92.31 113 LYS A CA 1
ATOM 923 C C . LYS A 1 113 ? -3.678 -5.626 -11.488 1.00 92.31 113 LYS A C 1
ATOM 925 O O . LYS A 1 113 ? -3.364 -6.127 -12.565 1.00 92.31 113 LYS A O 1
ATOM 930 N N . ALA A 1 114 ? -2.835 -4.910 -10.751 1.00 94.69 114 ALA A N 1
ATOM 931 C CA . ALA A 1 114 ? -1.462 -4.654 -11.156 1.00 94.69 114 ALA A CA 1
ATOM 932 C C . ALA A 1 114 ? -0.636 -5.943 -11.215 1.00 94.69 114 ALA A C 1
ATOM 934 O O . ALA A 1 114 ? -0.786 -6.839 -10.379 1.00 94.69 114 ALA A O 1
ATOM 935 N N . LYS A 1 115 ? 0.281 -6.007 -12.188 1.00 95.12 115 LYS A N 1
ATOM 936 C CA . LYS A 1 115 ? 1.240 -7.114 -12.301 1.00 95.12 115 LYS A CA 1
ATOM 937 C C . LYS A 1 115 ? 2.196 -7.146 -11.108 1.00 95.12 115 LYS A C 1
ATOM 939 O O . LYS A 1 115 ? 2.518 -8.224 -10.618 1.00 95.12 115 LYS A O 1
ATOM 944 N N . PHE A 1 116 ? 2.632 -5.974 -10.650 1.00 95.94 116 PHE A N 1
ATOM 945 C CA . PHE A 1 116 ? 3.454 -5.809 -9.461 1.00 95.94 116 PHE A CA 1
ATOM 946 C C . PHE A 1 116 ? 2.773 -4.852 -8.486 1.00 95.94 116 PHE A C 1
ATOM 948 O O . PHE A 1 116 ? 2.335 -3.761 -8.853 1.00 95.94 116 PHE A O 1
ATOM 955 N N . LYS A 1 117 ? 2.710 -5.296 -7.234 1.00 96.81 117 LYS A N 1
ATOM 956 C CA . LYS A 1 117 ? 2.158 -4.574 -6.093 1.00 96.81 117 LYS A CA 1
ATOM 957 C C . LYS A 1 117 ? 3.310 -4.287 -5.158 1.00 96.81 117 LYS A C 1
ATOM 959 O O . LYS A 1 117 ? 3.909 -5.230 -4.636 1.00 96.81 117 LYS A O 1
ATOM 964 N N . LEU A 1 118 ? 3.643 -3.019 -5.001 1.00 97.06 118 LEU A N 1
ATOM 965 C CA .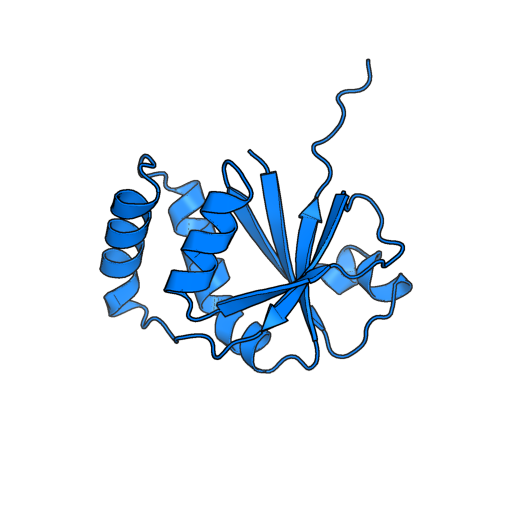 LEU A 1 118 ? 4.757 -2.601 -4.171 1.00 97.06 118 LEU A CA 1
ATOM 966 C C . LEU A 1 118 ? 4.244 -1.763 -3.011 1.00 97.06 118 LEU A C 1
ATOM 968 O O . LEU A 1 118 ? 3.269 -1.029 -3.155 1.00 97.06 118 LEU A O 1
ATOM 972 N N . ILE A 1 119 ? 4.925 -1.858 -1.878 1.00 97.56 119 ILE A N 1
ATOM 973 C CA . ILE A 1 119 ? 4.842 -0.847 -0.830 1.00 97.56 119 ILE A CA 1
ATOM 974 C C . ILE A 1 119 ? 6.240 -0.303 -0.619 1.00 97.56 119 ILE A C 1
ATOM 976 O O . ILE A 1 119 ? 7.172 -1.068 -0.373 1.00 97.56 119 ILE A O 1
ATOM 980 N N . CYS A 1 120 ? 6.376 1.010 -0.742 1.00 96.38 120 CYS A N 1
ATOM 981 C CA . CYS A 1 120 ? 7.626 1.720 -0.533 1.00 96.38 120 CYS A CA 1
ATOM 982 C C . CYS A 1 120 ? 7.514 2.549 0.747 1.00 96.38 120 CYS A C 1
ATOM 984 O O . CYS A 1 120 ? 6.602 3.364 0.868 1.00 96.38 120 CYS A O 1
ATOM 986 N N . GLN A 1 121 ? 8.427 2.342 1.692 1.00 96.44 121 GLN A N 1
ATOM 987 C CA . GLN A 1 121 ? 8.624 3.240 2.823 1.00 96.44 121 GLN A CA 1
ATOM 988 C C . GLN A 1 121 ? 9.512 4.396 2.378 1.00 96.44 121 GLN A C 1
ATOM 990 O O . GLN A 1 121 ? 10.657 4.176 1.981 1.00 96.44 121 GLN A O 1
ATOM 995 N N . GLU A 1 122 ? 8.987 5.608 2.458 1.00 92.50 122 GLU A N 1
ATOM 996 C CA . GLU A 1 122 ? 9.720 6.817 2.092 1.00 92.50 122 GLU A CA 1
ATOM 997 C C . GLU A 1 122 ? 10.687 7.215 3.211 1.00 92.50 122 GLU A C 1
ATOM 999 O O . GLU A 1 122 ? 10.405 7.024 4.403 1.00 92.50 122 GLU A O 1
ATOM 1004 N N . ILE A 1 123 ? 11.841 7.757 2.827 1.00 89.94 123 ILE A N 1
ATOM 1005 C CA . ILE A 1 123 ? 12.795 8.334 3.771 1.00 89.94 123 ILE A CA 1
ATOM 1006 C C . ILE A 1 123 ? 12.104 9.537 4.421 1.00 89.94 123 ILE A C 1
ATOM 1008 O O . ILE A 1 123 ? 11.593 10.420 3.740 1.00 89.94 123 ILE A O 1
ATOM 1012 N N . LYS A 1 124 ? 12.076 9.587 5.757 1.00 73.69 124 LYS A N 1
ATOM 1013 C CA . LYS A 1 124 ? 11.666 10.811 6.459 1.00 73.69 124 LYS A CA 1
ATOM 1014 C C . LYS A 1 124 ? 12.650 11.905 6.078 1.00 73.69 124 LYS A C 1
ATOM 1016 O O . LYS A 1 124 ? 13.837 11.699 6.329 1.00 73.69 124 LYS A O 1
ATOM 1021 N N . ASP A 1 125 ? 12.161 13.031 5.554 1.00 59.53 125 ASP A N 1
ATOM 1022 C CA . ASP A 1 125 ? 12.967 14.230 5.315 1.00 59.53 125 ASP A CA 1
ATOM 1023 C C . ASP A 1 125 ? 13.978 14.403 6.452 1.00 59.53 125 ASP A C 1
ATOM 1025 O O . ASP A 1 125 ? 13.623 14.704 7.601 1.00 59.53 125 ASP A O 1
ATOM 1029 N N . GLN A 1 126 ? 15.254 14.158 6.153 1.00 44.28 126 GLN A N 1
ATOM 1030 C CA . GLN A 1 126 ? 16.309 14.581 7.049 1.00 44.28 126 GLN A CA 1
ATOM 1031 C C . GLN A 1 126 ? 16.269 16.099 6.978 1.00 44.28 126 GLN A C 1
ATOM 1033 O O . GLN A 1 126 ? 16.624 16.681 5.954 1.00 44.28 126 GLN A O 1
ATOM 1038 N N . LYS A 1 127 ? 15.785 16.751 8.044 1.00 35.75 127 LYS A N 1
ATOM 1039 C CA . LYS A 1 127 ? 15.987 18.193 8.198 1.00 35.75 127 LYS A CA 1
ATOM 1040 C C . LYS A 1 127 ? 17.462 18.466 7.886 1.00 35.75 127 LYS A C 1
ATOM 1042 O O . LYS A 1 127 ? 18.299 17.794 8.496 1.00 35.75 127 LYS A O 1
ATOM 1047 N N . PRO A 1 128 ? 17.793 19.396 6.973 1.00 44.31 128 PRO A N 1
ATOM 1048 C CA . PRO A 1 128 ? 19.173 19.813 6.825 1.00 44.31 128 PRO A CA 1
ATOM 1049 C C . PRO A 1 128 ? 19.638 20.301 8.199 1.00 44.31 128 PRO A C 1
ATOM 1051 O O . PRO A 1 128 ? 18.993 21.155 8.814 1.00 44.31 128 PRO A O 1
ATOM 1054 N N . SER A 1 129 ? 20.674 19.639 8.708 1.00 44.78 129 SER A N 1
ATOM 1055 C CA . SER A 1 129 ? 21.383 19.978 9.943 1.00 44.78 129 SER A CA 1
ATOM 1056 C C . SER A 1 129 ? 21.946 21.388 9.898 1.00 44.78 129 SER A C 1
ATOM 1058 O O . SER A 1 129 ? 22.476 21.740 8.819 1.00 44.78 129 SER A O 1
#

pLDDT: mean 91.78, std 10.19, range [35.75, 97.88]